Protein AF-A0A971GAP5-F1 (afdb_monomer)

Sequence (127 aa):
MNEYPPLASEAATEIAQAYASFGNLSSLFLGQKSATIHLRLFPLLLEETEALYEANHPGQESEESELIELYRKSDDQRSLFRARCRKIMERDPLWVTMQGKRRTTLPESVSDPGYVAIERAYEALSR

Secondary structure (DSSP, 8-state):
-----HHHHHHHHHHHHHHHT-S-HHHHHTT---HHHHHHHHHHHHHHHHHHHHHHSBTB-----HHHHHHHT-TTHHHHHHHHHHHHHHT-HHHHHHTGGG-SS---STT-HHHHHHHHHHHHHT-

Mean predicted aligned error: 7.15 Å

Nearest PDB structures (foldseek):
  2hz3-assembly1_A  TM=2.559E-01  e=6.571E+00  Synechocystis sp. PCC 6803
  5ab8-assembly1_A-2  TM=2.277E-01  e=8.037E+00  Mycobacterium tuberculosis

Solvent-accessible surface area (backbone atoms only — not comparable to full-atom values): 7089 Å² total; per-residue (Å²): 131,87,79,70,62,67,66,27,54,48,35,14,47,48,31,21,48,35,50,22,36,60,52,42,74,68,35,49,76,66,69,48,59,40,64,69,51,24,68,65,40,28,67,62,34,28,55,52,34,42,25,46,27,49,40,66,50,79,84,66,97,68,79,95,45,72,63,23,53,51,40,58,71,40,96,52,44,68,62,51,52,48,53,51,57,48,51,56,49,70,65,33,66,67,57,45,60,45,40,50,99,75,48,90,67,87,66,92,38,88,88,30,60,39,44,45,31,44,55,52,32,49,63,61,46,68,108

pLDDT: mean 81.29, std 14.89, range [39.12, 96.94]

Radius of gyration: 14.8 Å; Cα contacts (8 Å, |Δi|>4): 143; chains: 1; bounding box: 36×25×44 Å

Structure (mmCIF, N/CA/C/O backbone):
data_AF-A0A971GAP5-F1
#
_entry.id   AF-A0A971GAP5-F1
#
loop_
_atom_site.group_PDB
_atom_site.id
_atom_site.type_symbol
_atom_site.label_atom_id
_atom_site.label_alt_id
_atom_site.label_comp_id
_atom_site.label_asym_id
_atom_site.label_entity_id
_atom_site.label_seq_id
_atom_site.pdbx_PDB_ins_code
_atom_site.Cartn_x
_atom_site.Cartn_y
_atom_site.Cartn_z
_atom_site.occupancy
_atom_site.B_iso_or_equiv
_atom_site.auth_seq_id
_atom_site.auth_comp_id
_atom_site.auth_asym_id
_atom_site.auth_atom_id
_atom_site.pdbx_PDB_model_num
ATOM 1 N N . MET A 1 1 ? 10.565 6.719 21.008 1.00 39.12 1 MET A N 1
ATOM 2 C CA . MET A 1 1 ? 10.694 6.115 19.670 1.00 39.12 1 MET A CA 1
ATOM 3 C C . MET A 1 1 ? 9.508 5.179 19.595 1.00 39.12 1 MET A C 1
ATOM 5 O O . MET A 1 1 ? 9.546 4.168 20.278 1.00 39.12 1 MET A O 1
ATOM 9 N N . ASN A 1 2 ? 8.403 5.617 18.984 1.00 45.56 2 ASN A N 1
ATOM 10 C CA . ASN A 1 2 ? 7.204 4.783 18.892 1.00 45.56 2 ASN A CA 1
ATOM 11 C C . ASN A 1 2 ? 7.561 3.597 18.001 1.00 45.56 2 ASN A C 1
ATOM 13 O O . ASN A 1 2 ? 7.966 3.787 16.856 1.00 45.56 2 ASN A O 1
ATOM 17 N N . GLU A 1 3 ? 7.530 2.396 18.569 1.00 53.16 3 GLU A N 1
ATOM 18 C CA . GLU A 1 3 ? 7.650 1.170 17.795 1.00 53.16 3 GLU A CA 1
ATOM 19 C C . GLU A 1 3 ? 6.375 1.045 16.964 1.00 53.16 3 GLU A C 1
ATOM 21 O O . GLU A 1 3 ? 5.275 0.939 17.503 1.00 53.16 3 GLU A O 1
ATOM 26 N N . TYR A 1 4 ? 6.528 1.140 15.645 1.00 57.88 4 TYR A N 1
ATOM 27 C CA . TYR A 1 4 ? 5.449 0.929 14.689 1.00 57.88 4 TYR A CA 1
ATOM 28 C C . TYR A 1 4 ? 4.824 -0.456 14.902 1.00 57.88 4 TYR A C 1
ATOM 30 O O . TYR A 1 4 ? 5.575 -1.401 15.179 1.00 57.88 4 TYR A O 1
ATOM 38 N N . PRO A 1 5 ? 3.497 -0.631 14.742 1.00 70.50 5 PRO A N 1
ATOM 39 C CA . PRO A 1 5 ? 2.910 -1.962 14.779 1.00 70.50 5 PRO A CA 1
ATOM 40 C C . PRO A 1 5 ? 3.619 -2.827 13.720 1.00 70.50 5 PRO A C 1
ATOM 42 O O . PRO A 1 5 ? 3.610 -2.460 12.539 1.00 70.50 5 PRO A O 1
ATOM 45 N N . PRO A 1 6 ? 4.255 -3.956 14.108 1.00 81.19 6 PRO A N 1
ATOM 46 C CA . PRO A 1 6 ? 5.089 -4.754 13.203 1.00 81.19 6 PRO A CA 1
ATOM 47 C C . PRO A 1 6 ? 4.370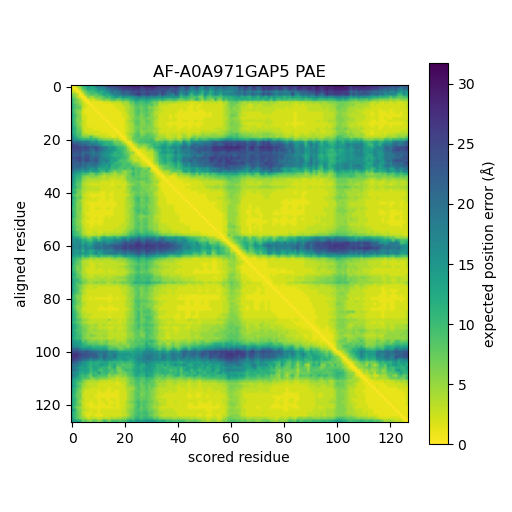 -5.118 11.901 1.00 81.19 6 PRO A C 1
ATOM 49 O O . PRO A 1 6 ? 4.964 -5.083 10.827 1.00 81.19 6 PRO A O 1
ATOM 52 N N . LEU A 1 7 ? 3.059 -5.348 11.996 1.00 89.81 7 LEU A N 1
ATOM 53 C CA . LEU A 1 7 ? 2.192 -5.709 10.884 1.00 89.81 7 LEU A CA 1
ATOM 54 C C . LEU A 1 7 ? 2.056 -4.609 9.815 1.00 89.81 7 LEU A C 1
ATOM 56 O O . LEU A 1 7 ? 2.072 -4.916 8.625 1.00 89.81 7 LEU A O 1
ATOM 60 N N . ALA A 1 8 ? 1.951 -3.333 10.209 1.00 90.62 8 ALA A N 1
ATOM 61 C CA . ALA A 1 8 ? 1.8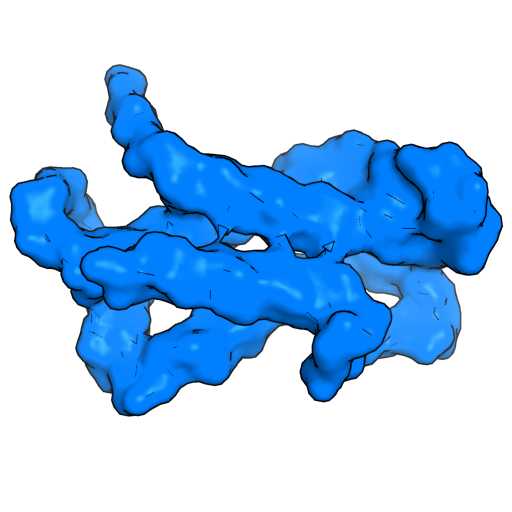53 -2.222 9.256 1.00 90.62 8 ALA A CA 1
ATOM 62 C C . ALA A 1 8 ? 3.175 -2.032 8.501 1.00 90.62 8 ALA A C 1
ATOM 64 O O . ALA A 1 8 ? 3.197 -1.935 7.274 1.00 90.62 8 ALA A O 1
ATOM 65 N N . SER A 1 9 ? 4.296 -2.091 9.223 1.00 91.56 9 SER A N 1
ATOM 66 C CA . SER A 1 9 ? 5.635 -2.007 8.632 1.00 91.56 9 SER A CA 1
ATOM 67 C C . SER A 1 9 ? 5.933 -3.166 7.672 1.00 91.56 9 SER A C 1
ATOM 69 O O . SER A 1 9 ? 6.474 -2.954 6.580 1.00 91.56 9 SER A O 1
ATOM 71 N N . GLU A 1 10 ? 5.531 -4.389 8.025 1.00 93.88 10 GLU A N 1
ATOM 72 C CA . GLU A 1 10 ? 5.620 -5.559 7.144 1.00 93.88 10 GLU A CA 1
ATOM 73 C C . GLU A 1 10 ? 4.782 -5.367 5.873 1.00 93.88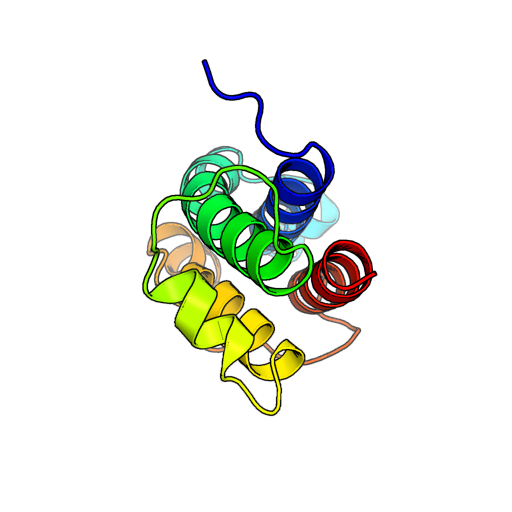 10 GLU A C 1
ATOM 75 O O . GLU A 1 10 ? 5.308 -5.494 4.764 1.00 93.88 10 GLU A O 1
ATOM 80 N N . ALA A 1 11 ? 3.518 -4.960 6.014 1.00 94.88 11 ALA A N 1
ATOM 81 C CA . ALA A 1 11 ? 2.623 -4.703 4.889 1.00 94.88 11 ALA A CA 1
ATOM 82 C C . ALA A 1 11 ? 3.166 -3.615 3.942 1.00 94.88 11 ALA A C 1
ATOM 84 O O . ALA A 1 11 ? 3.210 -3.804 2.721 1.00 94.88 11 ALA A O 1
ATOM 85 N N . ALA A 1 12 ? 3.652 -2.497 4.487 1.00 94.75 12 ALA A N 1
ATOM 86 C CA . ALA A 1 12 ? 4.255 -1.420 3.705 1.00 94.75 12 ALA A CA 1
ATOM 87 C C . ALA A 1 12 ? 5.514 -1.888 2.965 1.00 94.75 12 ALA A C 1
ATOM 89 O O . ALA A 1 12 ? 5.734 -1.535 1.800 1.00 94.75 12 ALA A O 1
ATOM 90 N N . THR A 1 13 ? 6.327 -2.721 3.620 1.00 93.50 13 THR A N 1
ATOM 91 C CA . THR A 1 13 ? 7.522 -3.326 3.026 1.00 93.50 13 THR A CA 1
ATOM 92 C C . THR A 1 13 ? 7.158 -4.229 1.852 1.00 93.50 13 THR A C 1
ATOM 94 O O . THR A 1 13 ? 7.751 -4.096 0.779 1.00 93.50 13 THR A O 1
ATOM 97 N N . GLU A 1 14 ? 6.176 -5.116 2.010 1.00 92.00 14 GLU A N 1
ATOM 98 C CA . GLU A 1 14 ? 5.739 -6.024 0.947 1.00 92.00 14 GLU A CA 1
ATOM 99 C C . GLU A 1 14 ? 5.227 -5.268 -0.282 1.00 92.00 14 GLU A C 1
ATOM 101 O O . GLU A 1 14 ? 5.659 -5.550 -1.407 1.00 92.00 14 GLU A O 1
ATOM 106 N N . ILE A 1 15 ? 4.374 -4.258 -0.077 1.00 92.88 15 ILE A N 1
ATOM 107 C CA . ILE A 1 15 ? 3.851 -3.430 -1.170 1.00 92.88 15 ILE A CA 1
ATOM 108 C C . ILE A 1 15 ? 5.001 -2.694 -1.873 1.00 92.88 15 ILE A C 1
ATOM 110 O O . ILE A 1 15 ? 5.122 -2.750 -3.102 1.00 92.88 15 ILE A O 1
ATOM 114 N N . ALA A 1 16 ? 5.887 -2.040 -1.117 1.00 90.94 16 ALA A N 1
ATOM 115 C CA . ALA A 1 16 ? 7.004 -1.287 -1.683 1.00 90.94 16 ALA A CA 1
ATOM 116 C C . ALA A 1 16 ? 7.955 -2.190 -2.485 1.00 90.94 16 ALA A C 1
ATOM 118 O O . ALA A 1 16 ? 8.413 -1.813 -3.566 1.00 90.94 16 ALA A O 1
ATOM 119 N N . GLN A 1 17 ? 8.231 -3.400 -1.992 1.00 88.12 17 GLN A N 1
ATOM 120 C CA . GLN A 1 17 ? 9.067 -4.372 -2.690 1.00 88.12 17 GLN A CA 1
ATOM 121 C C . GLN A 1 17 ? 8.422 -4.890 -3.975 1.00 88.12 17 GLN A C 1
ATOM 123 O O . GLN A 1 17 ? 9.128 -5.062 -4.977 1.00 88.12 17 GLN A O 1
ATOM 128 N N . ALA A 1 18 ? 7.110 -5.130 -3.971 1.00 86.88 18 ALA A N 1
ATOM 129 C CA . ALA A 1 18 ? 6.387 -5.574 -5.156 1.00 86.88 18 ALA A CA 1
ATOM 130 C C . ALA A 1 18 ? 6.504 -4.544 -6.291 1.00 86.88 18 ALA A C 1
ATOM 132 O O . ALA A 1 18 ? 6.850 -4.903 -7.420 1.00 86.88 18 ALA A O 1
ATOM 133 N N . TYR A 1 19 ? 6.349 -3.254 -5.979 1.00 81.25 19 TYR A N 1
ATOM 134 C CA . TYR A 1 19 ? 6.513 -2.177 -6.960 1.00 81.25 19 TYR A CA 1
ATOM 135 C C . TYR A 1 19 ? 7.973 -1.892 -7.330 1.00 81.25 19 TYR A C 1
ATOM 137 O O . TYR A 1 19 ? 8.259 -1.598 -8.492 1.00 81.25 19 TYR A O 1
ATOM 145 N N . ALA A 1 20 ? 8.917 -2.050 -6.398 1.00 78.38 20 ALA A N 1
ATOM 146 C CA . ALA A 1 20 ? 10.353 -1.917 -6.667 1.00 78.38 20 ALA A CA 1
ATOM 147 C C . ALA A 1 20 ? 10.920 -3.030 -7.568 1.00 78.38 20 ALA A C 1
ATOM 149 O O . ALA A 1 20 ? 12.017 -2.877 -8.111 1.00 78.38 20 ALA A O 1
ATOM 150 N N . SER A 1 21 ? 10.187 -4.136 -7.721 1.00 71.56 21 SER A N 1
ATOM 151 C CA . SER A 1 21 ? 10.534 -5.264 -8.597 1.00 71.56 21 SER A CA 1
ATOM 152 C C . SER A 1 21 ? 9.965 -5.111 -10.019 1.00 71.56 21 SER A C 1
ATOM 154 O O . SER A 1 21 ? 10.235 -5.942 -10.887 1.00 71.56 21 SER A O 1
ATOM 156 N N . PHE A 1 22 ? 9.176 -4.060 -10.282 1.00 63.34 22 PHE A N 1
ATOM 157 C CA . PHE A 1 22 ? 8.418 -3.892 -11.522 1.00 63.34 22 PHE A CA 1
ATOM 158 C C . PHE A 1 22 ? 9.008 -2.767 -12.386 1.00 63.34 22 PHE A C 1
ATOM 160 O O . PHE A 1 22 ? 8.909 -1.596 -12.033 1.00 63.34 22 PHE A O 1
ATOM 167 N N . GLY A 1 23 ? 9.614 -3.082 -13.540 1.00 54.28 23 GLY A N 1
ATOM 168 C CA . GLY A 1 23 ? 10.167 -2.024 -14.410 1.00 54.28 23 GLY A CA 1
ATOM 169 C C . GLY A 1 23 ? 10.849 -2.430 -15.719 1.00 54.28 23 GLY A C 1
ATOM 170 O O . GLY A 1 23 ? 10.975 -1.614 -16.618 1.00 54.28 23 GLY A O 1
ATOM 171 N N . ASN A 1 24 ? 11.246 -3.683 -15.912 1.00 53.16 24 ASN A N 1
ATOM 172 C CA . ASN A 1 24 ? 11.626 -4.213 -17.226 1.00 53.16 24 ASN A CA 1
ATOM 173 C C . ASN A 1 24 ? 11.525 -5.735 -17.127 1.00 53.16 24 ASN A C 1
ATOM 175 O O . ASN A 1 24 ? 11.904 -6.284 -16.092 1.00 53.16 24 ASN A O 1
ATOM 179 N N . LEU A 1 25 ? 11.050 -6.419 -18.175 1.00 51.12 25 LEU A N 1
ATOM 180 C CA . LEU A 1 25 ? 11.088 -7.885 -18.253 1.00 51.12 25 LEU A CA 1
ATOM 181 C C . LEU A 1 25 ? 12.476 -8.393 -17.822 1.00 51.12 25 LEU A C 1
ATOM 183 O O . LEU A 1 25 ? 12.573 -9.306 -17.015 1.00 51.12 25 LEU A O 1
ATOM 187 N N . SER A 1 26 ? 13.544 -7.725 -18.268 1.00 51.28 26 SER A N 1
ATOM 188 C CA . SER A 1 26 ? 14.927 -8.038 -17.895 1.00 51.28 26 SER A CA 1
ATOM 189 C C . SER A 1 26 ? 15.210 -7.916 -16.392 1.00 51.28 26 SER A C 1
ATOM 191 O O . SER A 1 26 ? 15.878 -8.779 -15.839 1.00 51.28 26 SER A O 1
ATOM 193 N N . SER A 1 27 ? 14.702 -6.884 -15.711 1.00 54.44 27 SER A N 1
ATOM 194 C CA . SER A 1 27 ? 14.901 -6.694 -14.262 1.00 54.44 27 SER A CA 1
ATOM 195 C C . SER A 1 27 ? 14.091 -7.692 -13.438 1.00 54.44 27 SER A C 1
ATOM 197 O O . SER A 1 27 ? 14.593 -8.190 -12.434 1.00 54.44 27 SER A O 1
ATOM 199 N N . LEU A 1 28 ? 12.888 -8.046 -13.909 1.00 52.88 28 LEU A N 1
ATOM 200 C CA . LEU A 1 28 ? 12.073 -9.121 -13.343 1.00 52.88 28 LEU A CA 1
ATOM 201 C C . LEU A 1 28 ? 12.790 -10.477 -13.478 1.00 52.88 28 LEU A C 1
ATOM 203 O O . LEU A 1 28 ? 12.897 -11.215 -12.504 1.00 52.88 28 LEU A O 1
ATOM 207 N N . PHE A 1 29 ? 13.345 -10.775 -14.659 1.00 54.31 29 PHE A N 1
ATOM 208 C CA . PHE A 1 29 ? 14.112 -12.002 -14.919 1.00 54.31 29 PHE A CA 1
ATOM 209 C C . PHE A 1 29 ? 15.449 -12.062 -14.158 1.00 54.31 29 PHE A C 1
ATOM 211 O O . PHE A 1 29 ? 15.920 -13.154 -13.858 1.00 54.31 29 PHE A O 1
ATOM 218 N N . LEU A 1 30 ? 16.052 -10.915 -13.827 1.00 59.81 30 LEU A N 1
ATOM 219 C CA . LEU A 1 30 ? 17.308 -10.819 -13.068 1.00 59.81 30 LEU A CA 1
ATOM 220 C C . LEU A 1 30 ? 17.105 -10.641 -11.552 1.00 59.81 30 LEU A C 1
ATOM 222 O O . LEU A 1 30 ? 18.089 -10.514 -10.825 1.00 59.81 30 LEU A O 1
ATOM 226 N N . GLY A 1 31 ? 15.859 -10.590 -11.064 1.00 57.56 31 GLY A N 1
ATOM 227 C CA . GLY A 1 31 ? 15.555 -10.373 -9.645 1.00 57.56 31 GLY A CA 1
ATOM 228 C C . GLY A 1 31 ? 16.039 -9.023 -9.094 1.00 57.56 31 GLY A C 1
ATOM 229 O O . GLY A 1 31 ? 16.251 -8.888 -7.889 1.00 57.56 31 GLY A O 1
ATOM 230 N N . GLN A 1 32 ? 16.250 -8.024 -9.955 1.00 61.94 32 GLN A N 1
ATOM 231 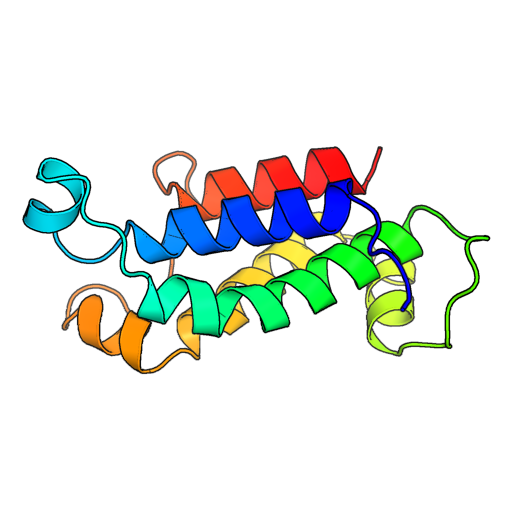C CA . GLN A 1 32 ? 16.778 -6.725 -9.541 1.00 61.94 32 GLN A CA 1
ATOM 232 C C . GLN A 1 32 ? 15.672 -5.865 -8.927 1.00 61.94 32 GLN A C 1
ATOM 234 O O . GLN A 1 32 ? 14.747 -5.441 -9.617 1.00 61.94 32 GLN A O 1
ATOM 239 N N . LYS A 1 33 ? 15.800 -5.579 -7.627 1.00 67.50 33 LYS A N 1
ATOM 240 C CA . LYS A 1 33 ? 14.934 -4.650 -6.892 1.00 67.50 33 LYS A CA 1
ATOM 241 C C . LYS A 1 33 ? 15.571 -3.264 -6.857 1.00 67.50 33 LYS A C 1
ATOM 243 O O . LYS A 1 33 ? 16.733 -3.124 -6.472 1.00 67.50 33 LYS A O 1
ATOM 248 N N . SER A 1 34 ? 14.812 -2.227 -7.204 1.00 73.56 34 SER A N 1
ATOM 249 C CA . SER A 1 34 ? 15.271 -0.848 -7.025 1.00 73.56 34 SER A CA 1
ATOM 250 C C . SER A 1 34 ? 15.156 -0.445 -5.554 1.00 73.56 34 SER A C 1
ATOM 252 O O . SER A 1 34 ? 14.085 -0.062 -5.082 1.00 73.56 34 SER A O 1
ATOM 254 N N . ALA A 1 35 ? 16.272 -0.515 -4.822 1.00 79.31 35 ALA A N 1
ATOM 255 C CA . ALA A 1 35 ? 16.344 -0.042 -3.438 1.00 79.31 35 ALA A CA 1
ATOM 256 C C . ALA A 1 35 ? 15.925 1.435 -3.321 1.00 79.31 35 ALA A C 1
ATOM 258 O O . ALA A 1 35 ? 15.260 1.821 -2.366 1.00 79.31 35 ALA A O 1
ATOM 259 N N . THR A 1 36 ? 16.236 2.252 -4.333 1.00 83.88 36 THR A N 1
ATOM 260 C CA . THR A 1 36 ? 15.819 3.657 -4.393 1.00 83.88 36 THR A CA 1
ATOM 261 C C . THR A 1 36 ? 14.304 3.806 -4.483 1.00 83.88 36 THR A C 1
ATOM 263 O O . THR A 1 36 ? 13.748 4.629 -3.765 1.00 83.88 36 THR A O 1
ATOM 266 N N . ILE A 1 37 ? 13.621 3.018 -5.321 1.00 84.75 37 ILE A N 1
ATOM 267 C CA . ILE A 1 37 ? 12.150 3.036 -5.374 1.00 84.75 37 ILE A CA 1
ATOM 268 C C . ILE A 1 37 ? 11.585 2.585 -4.027 1.00 84.75 37 ILE A C 1
ATOM 270 O O . ILE A 1 37 ? 10.752 3.281 -3.461 1.00 84.75 37 ILE A O 1
ATOM 274 N N . HIS A 1 38 ? 12.088 1.486 -3.462 1.00 86.12 38 HIS A N 1
ATOM 275 C CA . HIS A 1 38 ? 11.608 1.002 -2.168 1.00 86.12 38 HIS A CA 1
ATOM 276 C C . HIS A 1 38 ? 11.696 2.078 -1.075 1.00 86.12 38 HIS A C 1
ATOM 278 O O . HIS A 1 38 ? 10.700 2.326 -0.397 1.00 86.12 38 HIS A O 1
ATOM 284 N N . LEU A 1 39 ? 12.843 2.748 -0.938 1.00 87.88 39 LEU A N 1
ATOM 285 C CA . LEU A 1 39 ? 13.055 3.790 0.074 1.00 87.88 39 LEU A CA 1
ATOM 286 C C . LEU A 1 39 ? 12.162 5.021 -0.124 1.00 87.88 39 LEU A C 1
ATOM 288 O O . LEU A 1 39 ? 11.858 5.714 0.840 1.00 87.88 39 LEU A O 1
ATOM 292 N N . ARG A 1 40 ? 11.742 5.303 -1.360 1.00 89.12 40 ARG A N 1
ATOM 293 C CA . ARG A 1 40 ? 10.837 6.419 -1.673 1.00 89.12 40 ARG A CA 1
ATOM 294 C C . ARG A 1 40 ? 9.380 6.084 -1.381 1.00 89.12 40 ARG A C 1
ATOM 296 O O . ARG A 1 40 ? 8.635 6.949 -0.937 1.00 89.12 40 ARG A O 1
ATOM 303 N N . LEU A 1 41 ? 8.983 4.843 -1.649 1.00 91.06 41 LEU A N 1
ATOM 304 C CA . LEU A 1 41 ? 7.605 4.389 -1.495 1.00 91.06 41 LEU A CA 1
ATOM 305 C C . LEU A 1 41 ? 7.272 3.994 -0.058 1.00 91.06 41 LEU A C 1
ATOM 307 O O . LEU A 1 41 ? 6.160 4.244 0.390 1.00 91.06 41 LEU A O 1
ATOM 311 N N . PHE A 1 42 ? 8.221 3.376 0.650 1.00 93.19 42 PHE A N 1
ATOM 312 C CA . PHE A 1 42 ? 7.983 2.794 1.969 1.00 93.19 42 PHE A CA 1
ATOM 313 C C . PHE A 1 42 ? 7.392 3.785 2.981 1.00 93.19 42 PHE A C 1
ATOM 315 O O . PHE A 1 42 ? 6.366 3.441 3.550 1.00 93.19 42 PHE A O 1
ATOM 322 N N . PRO A 1 43 ? 7.926 5.009 3.174 1.00 94.00 43 PRO A N 1
ATOM 323 C CA . PRO A 1 43 ? 7.370 5.930 4.169 1.00 94.00 43 PRO A CA 1
ATOM 324 C C . PRO A 1 43 ? 5.915 6.316 3.878 1.00 94.00 43 PRO A C 1
ATOM 326 O O . PRO A 1 43 ? 5.110 6.430 4.791 1.00 94.00 43 PRO A O 1
ATOM 329 N N . LEU A 1 44 ? 5.574 6.475 2.596 1.00 94.81 44 LEU A N 1
ATOM 330 C CA . LEU A 1 44 ? 4.224 6.838 2.158 1.00 94.81 44 LEU A CA 1
ATOM 331 C C . LEU A 1 44 ? 3.255 5.659 2.295 1.00 94.81 44 LEU A C 1
ATOM 333 O O . LEU A 1 44 ? 2.092 5.835 2.627 1.00 94.81 44 LEU A O 1
ATOM 337 N N . LEU A 1 45 ? 3.731 4.444 2.017 1.00 95.75 45 LEU A N 1
ATOM 338 C CA . LEU A 1 45 ? 2.951 3.225 2.208 1.00 95.75 45 LEU A CA 1
ATOM 339 C C . LEU A 1 45 ? 2.760 2.897 3.688 1.00 95.75 45 LEU A C 1
ATOM 341 O O . LEU A 1 45 ? 1.696 2.407 4.043 1.00 95.75 45 LEU A O 1
ATOM 345 N N . LEU A 1 46 ? 3.757 3.190 4.526 1.00 94.81 46 LEU A N 1
ATOM 346 C CA . LEU A 1 46 ? 3.687 3.005 5.970 1.00 94.81 46 LEU A CA 1
ATOM 347 C C . LEU A 1 46 ? 2.536 3.825 6.556 1.00 94.81 46 LEU A C 1
ATOM 349 O O . LEU A 1 46 ? 1.664 3.246 7.196 1.00 94.81 46 LEU A O 1
ATOM 353 N N . GLU A 1 47 ? 2.460 5.113 6.210 1.00 93.56 47 GLU A N 1
ATOM 354 C CA . GLU A 1 47 ? 1.371 6.010 6.623 1.00 93.56 47 GLU A CA 1
ATOM 355 C C . GLU A 1 47 ? -0.019 5.452 6.253 1.00 93.56 47 GLU A C 1
ATOM 357 O O . GLU A 1 47 ? -0.940 5.453 7.068 1.00 93.56 47 GLU A O 1
ATOM 362 N N . GLU A 1 48 ? -0.179 4.906 5.040 1.00 95.38 48 GLU A N 1
ATOM 363 C CA . GLU A 1 48 ? -1.442 4.282 4.619 1.00 95.38 48 GLU A CA 1
ATOM 364 C C . GLU A 1 48 ? -1.760 2.997 5.393 1.00 95.38 48 GLU A C 1
ATOM 366 O O . GLU A 1 48 ? -2.913 2.764 5.760 1.00 95.38 48 GLU A O 1
ATOM 371 N N . THR A 1 49 ? -0.759 2.142 5.621 1.00 95.12 49 THR A N 1
ATOM 372 C CA . THR A 1 49 ? -0.947 0.865 6.326 1.00 95.12 49 THR A CA 1
ATOM 373 C C . THR A 1 49 ? -1.239 1.056 7.809 1.00 95.12 49 THR A C 1
ATOM 375 O O . THR A 1 49 ? -2.071 0.336 8.354 1.00 95.12 49 THR A O 1
ATOM 378 N N . GLU A 1 50 ? -0.609 2.043 8.447 1.00 91.94 50 GLU A N 1
ATOM 379 C CA . GLU A 1 50 ? -0.866 2.422 9.837 1.00 91.94 50 GLU A CA 1
ATOM 380 C C . GLU A 1 50 ? -2.273 2.972 9.982 1.00 91.94 50 GLU A C 1
ATOM 382 O O . GLU A 1 50 ? -3.045 2.482 10.803 1.00 91.94 50 GLU A O 1
ATOM 387 N N . ALA A 1 51 ? -2.655 3.913 9.118 1.00 92.38 51 ALA A N 1
ATOM 388 C CA . ALA A 1 51 ? -3.979 4.500 9.198 1.00 92.38 51 ALA A CA 1
ATOM 389 C C . ALA A 1 51 ? -5.095 3.470 8.965 1.00 92.38 51 ALA A C 1
ATOM 391 O O . ALA A 1 51 ? -6.125 3.524 9.638 1.00 92.38 51 ALA A O 1
ATOM 392 N N . LEU A 1 52 ? -4.899 2.510 8.051 1.00 93.94 52 LEU A N 1
ATOM 393 C CA . LEU A 1 52 ? -5.838 1.401 7.865 1.00 93.94 52 LEU A CA 1
ATOM 394 C C . LEU A 1 52 ? -5.881 0.479 9.094 1.00 93.94 52 LEU A C 1
ATOM 396 O O . LEU A 1 52 ? -6.963 0.059 9.507 1.00 93.94 52 LEU A O 1
ATOM 400 N N . TYR A 1 53 ? -4.722 0.151 9.666 1.00 92.12 53 TYR A N 1
ATOM 401 C CA . TYR A 1 53 ? -4.634 -0.696 10.852 1.00 92.12 53 TYR A CA 1
ATOM 402 C C . TYR A 1 53 ? -5.347 -0.048 12.045 1.00 92.12 53 TYR A C 1
ATOM 404 O O . TYR A 1 53 ? -6.226 -0.663 12.643 1.00 92.12 53 TYR A O 1
ATOM 412 N N . GLU A 1 54 ? -5.060 1.220 12.331 1.00 90.25 54 GLU A N 1
ATOM 413 C CA . GLU A 1 54 ? -5.662 1.990 13.426 1.00 90.25 54 GLU A CA 1
ATOM 414 C C . GLU A 1 54 ? -7.153 2.289 13.212 1.00 90.25 54 GLU A C 1
ATOM 416 O O . GLU A 1 54 ? -7.924 2.415 14.173 1.00 90.25 54 GLU A O 1
ATOM 421 N N . ALA A 1 55 ? -7.599 2.378 11.956 1.00 90.94 55 ALA A N 1
ATOM 422 C CA . ALA A 1 55 ? -9.019 2.465 11.637 1.00 90.94 55 ALA A CA 1
ATOM 423 C C . ALA A 1 55 ? -9.777 1.191 12.043 1.00 90.94 55 ALA A C 1
ATOM 425 O O . ALA A 1 55 ? -10.926 1.293 12.473 1.00 90.94 55 ALA A O 1
ATOM 426 N N . ASN A 1 56 ? -9.128 0.026 11.953 1.00 90.50 56 ASN A N 1
ATOM 427 C CA . ASN A 1 56 ? -9.704 -1.280 12.288 1.00 90.50 56 ASN A CA 1
ATOM 428 C C . ASN A 1 56 ? -9.414 -1.735 13.733 1.00 90.50 56 ASN A C 1
ATOM 430 O O . ASN A 1 56 ? -10.127 -2.589 14.254 1.00 90.50 56 ASN A O 1
ATOM 434 N N . HIS A 1 57 ? -8.438 -1.116 14.409 1.00 87.06 57 HIS A N 1
ATOM 435 C CA . HIS A 1 57 ? -7.994 -1.454 15.768 1.00 87.06 57 HIS A CA 1
ATOM 436 C C . HIS A 1 57 ? -8.050 -0.245 16.727 1.00 87.06 57 HIS A C 1
ATOM 438 O O . HIS A 1 57 ? -7.015 0.220 17.214 1.00 87.06 57 HIS A O 1
ATOM 444 N N . PRO A 1 58 ? -9.246 0.303 17.025 1.00 73.31 58 PRO A N 1
ATOM 445 C CA . PRO A 1 58 ? -9.376 1.479 17.881 1.00 73.31 58 PRO A CA 1
ATOM 446 C C . PRO A 1 58 ? -8.969 1.171 19.334 1.00 73.31 58 PRO A C 1
ATOM 448 O O . PRO A 1 58 ? -9.487 0.238 19.944 1.00 73.31 58 PRO A O 1
ATOM 451 N N . GLY A 1 59 ? -8.077 1.985 19.911 1.00 68.62 59 GLY A N 1
ATOM 452 C CA . GLY A 1 59 ? -7.685 1.899 21.329 1.00 68.62 59 GLY A CA 1
ATOM 453 C C . GLY A 1 59 ? -6.178 1.848 21.597 1.00 68.62 59 GLY A C 1
ATOM 454 O O . GLY A 1 59 ? -5.774 1.940 22.754 1.00 68.62 59 GLY A O 1
ATOM 455 N N . GLN A 1 60 ? -5.347 1.736 20.558 1.00 62.09 60 GLN A N 1
ATOM 456 C CA . GLN A 1 60 ? -3.917 2.041 20.654 1.00 62.09 60 GLN A CA 1
ATOM 457 C C . GLN A 1 60 ? -3.753 3.558 20.475 1.00 62.09 60 GLN A C 1
ATOM 459 O O . GLN A 1 60 ? -4.362 4.120 19.569 1.00 62.09 60 GLN A O 1
ATOM 464 N N . GLU A 1 61 ? -3.056 4.223 21.403 1.00 56.44 61 GLU A N 1
ATOM 465 C CA . GLU A 1 61 ? -2.882 5.685 21.461 1.00 56.44 61 GLU A CA 1
ATOM 466 C C . GLU A 1 61 ? -2.597 6.274 20.074 1.00 56.44 61 GLU A C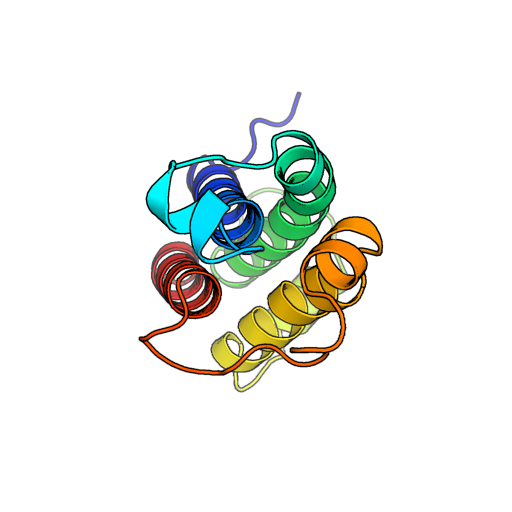 1
ATOM 468 O O . GLU A 1 61 ? -1.521 6.069 19.519 1.00 56.44 61 GLU A O 1
ATOM 473 N N . SER A 1 62 ? -3.569 6.991 19.518 1.00 58.44 62 SER A N 1
ATOM 474 C CA . SER A 1 62 ? -3.486 7.531 18.166 1.00 58.44 62 SER A CA 1
ATOM 475 C C . SER A 1 62 ? -3.859 9.006 18.191 1.00 58.44 62 SER A C 1
ATOM 477 O O . SER A 1 62 ? -4.860 9.398 18.801 1.00 58.44 62 SER A O 1
ATOM 479 N N . GLU A 1 63 ? -3.019 9.828 17.565 1.00 63.09 63 GLU A N 1
ATOM 480 C CA . GLU A 1 63 ? -3.378 11.198 17.215 1.00 63.09 63 GLU A CA 1
ATOM 481 C C . GLU A 1 63 ? -4.529 11.159 16.202 1.00 63.09 63 GLU A C 1
ATOM 483 O O . GLU A 1 63 ? -4.546 10.334 15.291 1.00 63.09 63 GLU A O 1
ATOM 488 N N . GLU A 1 64 ? -5.506 12.058 16.342 1.00 67.00 64 GLU A N 1
ATOM 489 C CA . GLU A 1 64 ? -6.604 12.179 15.380 1.00 67.00 64 GLU A CA 1
ATOM 490 C C . GLU A 1 64 ? -6.056 12.525 13.983 1.00 67.00 64 GLU A C 1
ATOM 492 O O . GLU A 1 64 ? -5.812 13.685 13.655 1.00 67.00 64 GLU A O 1
ATOM 497 N N . SER A 1 65 ? -5.858 11.504 13.147 1.00 82.88 65 SER A N 1
ATOM 498 C CA . SER A 1 65 ? -5.469 11.657 11.748 1.00 82.88 65 SER A CA 1
ATOM 499 C C . SER A 1 65 ? -6.702 11.641 10.850 1.00 82.88 65 SER A C 1
ATOM 501 O O . SER A 1 65 ? -7.526 10.722 10.893 1.00 82.88 65 SER A O 1
ATOM 503 N N . GLU A 1 66 ? -6.799 12.633 9.961 1.00 89.88 66 GLU A N 1
ATOM 504 C CA . GLU A 1 66 ? -7.833 12.689 8.920 1.00 89.88 66 GLU A CA 1
ATOM 505 C C . GLU A 1 66 ? -7.847 11.419 8.054 1.00 89.88 66 GLU A C 1
ATOM 507 O O . GLU A 1 66 ? -8.901 11.020 7.556 1.00 89.88 66 GLU A O 1
ATOM 512 N N . LEU A 1 67 ? -6.695 10.757 7.891 1.00 91.25 67 LEU A N 1
ATOM 513 C CA . LEU A 1 67 ? -6.574 9.527 7.113 1.00 91.25 67 LEU A CA 1
ATOM 514 C C . LEU A 1 67 ? -7.220 8.326 7.818 1.00 91.25 67 LEU A C 1
ATOM 516 O O . LEU A 1 67 ? -7.894 7.527 7.169 1.00 91.25 67 LEU A O 1
ATOM 520 N N . ILE A 1 68 ? -7.073 8.228 9.140 1.00 91.69 68 ILE A N 1
ATOM 521 C CA . ILE A 1 68 ? -7.727 7.187 9.945 1.00 91.69 68 ILE A CA 1
ATOM 522 C C . ILE A 1 68 ? -9.243 7.361 9.867 1.00 91.69 68 ILE A C 1
ATOM 524 O O . ILE A 1 68 ? -9.975 6.408 9.602 1.00 91.69 68 ILE A O 1
ATOM 528 N N . GLU A 1 69 ? -9.724 8.594 10.039 1.00 91.69 69 GLU A N 1
ATOM 529 C CA . GLU A 1 69 ? -11.150 8.911 9.937 1.00 91.69 69 GLU A CA 1
ATOM 530 C C . GLU A 1 69 ? -11.707 8.651 8.535 1.00 91.69 69 GLU A C 1
ATOM 532 O O . GLU A 1 69 ? -12.838 8.176 8.395 1.00 91.69 69 GLU A O 1
ATOM 537 N N . LEU A 1 70 ? -10.912 8.912 7.493 1.00 94.56 70 LEU A N 1
ATOM 538 C CA . LEU A 1 70 ? -11.262 8.576 6.117 1.00 94.56 70 LEU A CA 1
ATOM 539 C C . LEU A 1 70 ? -11.470 7.064 5.950 1.00 94.56 70 LEU A C 1
ATOM 541 O O . LEU A 1 70 ? -12.454 6.661 5.330 1.00 94.56 70 LEU A O 1
ATOM 545 N N . TYR A 1 71 ? -10.587 6.234 6.512 1.00 94.62 71 TYR A N 1
ATOM 546 C CA . TYR A 1 71 ? -10.756 4.781 6.486 1.00 94.62 71 TYR A CA 1
ATOM 547 C C . TYR A 1 71 ? -11.952 4.326 7.328 1.00 94.62 71 TYR A C 1
ATOM 549 O O . TYR A 1 71 ? -12.769 3.548 6.838 1.00 94.62 71 TYR A O 1
ATOM 557 N N . ARG A 1 72 ? -12.136 4.837 8.550 1.00 91.81 72 ARG A N 1
ATOM 558 C CA . ARG A 1 72 ? -13.275 4.468 9.419 1.00 91.81 72 ARG A CA 1
ATOM 559 C C . ARG A 1 72 ? -14.637 4.757 8.792 1.00 91.81 72 ARG A C 1
ATOM 561 O O . ARG A 1 72 ? -15.569 3.985 8.981 1.00 91.81 72 ARG A O 1
ATOM 568 N N . LYS A 1 73 ? -14.756 5.867 8.060 1.00 93.56 73 LYS A N 1
ATOM 569 C CA . LYS A 1 73 ? -16.011 6.300 7.419 1.00 93.56 73 LYS A CA 1
ATOM 570 C C . LYS A 1 73 ? -16.227 5.702 6.030 1.00 93.56 73 LYS A C 1
ATOM 572 O O 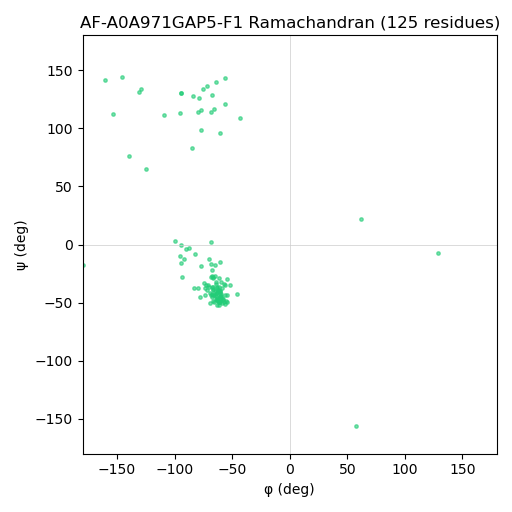. LYS A 1 73 ? -17.236 6.000 5.400 1.00 93.56 73 LYS A O 1
ATOM 577 N N . SER A 1 74 ? -15.277 4.924 5.520 1.00 95.25 74 SER A N 1
ATOM 578 C CA . SER A 1 74 ? -15.378 4.349 4.184 1.00 95.25 74 SER A CA 1
ATOM 579 C C . SER A 1 74 ? -16.294 3.126 4.176 1.00 95.25 74 SER A C 1
ATOM 581 O O . SER A 1 74 ? -16.045 2.164 4.896 1.00 95.25 74 SER A O 1
ATOM 583 N N . ASP A 1 75 ? -17.296 3.129 3.293 1.00 93.56 75 ASP A N 1
ATOM 584 C CA . ASP A 1 75 ? -18.152 1.959 3.038 1.00 93.56 75 ASP A CA 1
ATOM 585 C C . ASP A 1 75 ? -17.390 0.804 2.353 1.00 93.56 75 ASP A C 1
ATOM 587 O O . ASP A 1 75 ? -17.805 -0.351 2.422 1.00 93.56 75 ASP A O 1
ATOM 591 N N . ASP A 1 76 ? -16.270 1.108 1.684 1.00 96.00 76 ASP A N 1
ATOM 592 C CA . ASP A 1 76 ? -15.398 0.143 1.005 1.00 96.00 76 ASP A CA 1
ATOM 593 C C . ASP A 1 76 ? -13.923 0.506 1.235 1.00 96.00 76 ASP A C 1
ATOM 595 O O . ASP A 1 76 ? -13.219 1.041 0.367 1.00 96.00 76 ASP A O 1
ATOM 599 N N . GLN A 1 77 ? -13.449 0.198 2.444 1.00 95.56 77 GLN A N 1
ATOM 600 C CA . GLN A 1 77 ? -12.056 0.409 2.841 1.00 95.56 77 GLN A CA 1
ATOM 601 C C . GLN A 1 77 ? -11.063 -0.307 1.922 1.00 95.56 77 GLN A C 1
ATOM 603 O O . GLN A 1 77 ? -9.975 0.213 1.684 1.00 95.56 77 GLN A O 1
ATOM 608 N N . ARG A 1 78 ? -11.430 -1.479 1.390 1.00 96.06 78 ARG A N 1
ATOM 609 C CA . ARG A 1 78 ? -10.569 -2.286 0.520 1.00 96.06 78 ARG A CA 1
ATOM 610 C C . ARG A 1 78 ? -10.253 -1.541 -0.768 1.00 96.06 78 ARG A C 1
ATOM 612 O O . ARG A 1 78 ? -9.084 -1.368 -1.120 1.00 96.06 78 ARG A O 1
ATOM 619 N N . SER A 1 79 ? -11.287 -1.059 -1.456 1.00 95.38 79 SER A N 1
ATOM 620 C CA . SER A 1 79 ? -11.105 -0.280 -2.683 1.00 95.38 79 SER A CA 1
ATOM 621 C C . SER A 1 79 ? -10.431 1.064 -2.410 1.00 95.38 79 SER A C 1
ATOM 623 O O . SER A 1 79 ? -9.592 1.488 -3.210 1.00 95.38 79 SER A O 1
ATOM 625 N N . LEU A 1 80 ? -10.739 1.717 -1.283 1.00 96.75 80 LEU A N 1
ATOM 626 C CA . LEU A 1 80 ? -10.082 2.960 -0.880 1.00 96.75 80 LEU A CA 1
ATOM 627 C C . LEU A 1 80 ? -8.575 2.756 -0.666 1.00 96.75 80 LEU A C 1
ATOM 629 O O . LEU A 1 80 ? -7.775 3.468 -1.277 1.00 96.75 80 LEU A O 1
ATOM 633 N N . PHE A 1 81 ? -8.190 1.768 0.144 1.00 96.94 81 PHE A N 1
ATOM 634 C CA . PHE A 1 81 ? -6.793 1.439 0.435 1.00 96.94 81 PHE A CA 1
ATOM 635 C C . PHE A 1 81 ? -6.031 1.123 -0.851 1.00 96.94 81 PHE A C 1
ATOM 637 O O . PHE A 1 81 ? -4.996 1.730 -1.140 1.00 96.94 81 PHE A O 1
ATOM 644 N N . ARG A 1 82 ? -6.609 0.271 -1.709 1.00 95.50 82 ARG A N 1
ATOM 645 C CA . ARG A 1 82 ? -6.026 -0.041 -3.016 1.00 95.50 82 ARG A CA 1
ATOM 646 C C . ARG A 1 82 ? -5.792 1.206 -3.859 1.00 95.50 82 ARG A C 1
ATOM 648 O O . ARG A 1 82 ? -4.693 1.390 -4.387 1.00 95.50 82 ARG A O 1
ATOM 655 N N . ALA A 1 83 ? -6.806 2.054 -4.008 1.00 93.81 83 ALA A N 1
ATOM 656 C CA . ALA A 1 83 ? -6.704 3.261 -4.819 1.00 93.81 83 ALA A CA 1
ATOM 657 C C . ALA A 1 83 ? -5.616 4.207 -4.293 1.00 93.81 83 ALA A C 1
ATOM 659 O O . ALA A 1 83 ? -4.863 4.785 -5.082 1.00 93.81 83 ALA A O 1
ATOM 660 N N . ARG A 1 84 ? -5.496 4.341 -2.969 1.00 95.94 84 ARG A N 1
ATOM 661 C CA . ARG A 1 84 ? -4.496 5.203 -2.332 1.00 95.94 84 ARG A CA 1
ATOM 662 C C . ARG A 1 84 ? -3.077 4.669 -2.499 1.00 95.94 84 ARG A C 1
ATOM 664 O O . ARG A 1 84 ? -2.238 5.401 -3.026 1.00 95.94 84 ARG A O 1
ATOM 671 N N . CYS A 1 85 ? -2.826 3.394 -2.197 1.00 94.56 85 CYS A N 1
ATOM 672 C CA . CYS A 1 85 ? -1.516 2.772 -2.414 1.00 94.56 85 CYS A CA 1
ATOM 673 C C . CYS A 1 85 ? -1.067 2.886 -3.876 1.00 94.56 85 CYS A C 1
ATOM 675 O O . CYS A 1 85 ? 0.068 3.266 -4.157 1.00 94.56 85 CYS A O 1
ATOM 677 N N . ARG A 1 86 ? -1.971 2.635 -4.828 1.00 90.31 86 ARG A N 1
ATOM 678 C CA . ARG A 1 86 ? -1.679 2.790 -6.259 1.00 90.31 86 ARG A CA 1
ATOM 679 C C . ARG A 1 86 ? -1.349 4.229 -6.642 1.00 90.31 86 ARG A C 1
ATOM 681 O O . ARG A 1 86 ? -0.406 4.459 -7.392 1.00 90.31 86 ARG A O 1
ATOM 688 N N . LYS A 1 87 ? -2.086 5.202 -6.106 1.00 91.56 87 LYS A N 1
ATOM 689 C CA . LYS A 1 87 ? -1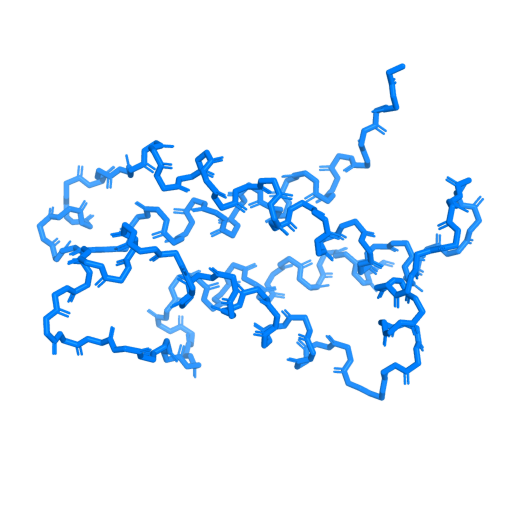.857 6.626 -6.374 1.00 91.56 87 LYS A CA 1
ATOM 690 C C . LYS A 1 87 ? -0.499 7.10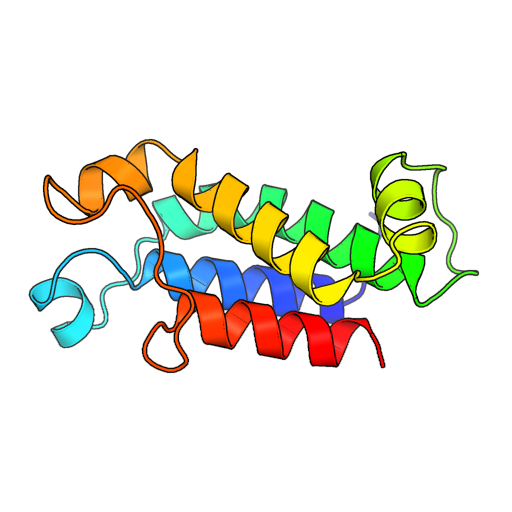4 -5.863 1.00 91.56 87 LYS A C 1
ATOM 692 O O . LYS A 1 87 ? 0.092 7.979 -6.491 1.00 91.56 87 LYS A O 1
ATOM 697 N N . ILE A 1 88 ? 0.008 6.537 -4.766 1.00 92.38 88 ILE A N 1
ATOM 698 C CA . ILE A 1 88 ? 1.383 6.782 -4.305 1.00 92.38 88 ILE A CA 1
ATOM 699 C C . ILE A 1 88 ? 2.376 6.333 -5.387 1.00 92.38 88 ILE A C 1
ATOM 701 O O . ILE A 1 88 ? 3.277 7.093 -5.736 1.00 92.38 88 ILE A O 1
ATOM 705 N N . MET A 1 89 ? 2.173 5.149 -5.976 1.00 86.19 89 MET A N 1
ATOM 706 C CA . MET A 1 89 ? 3.064 4.610 -7.014 1.00 86.19 89 MET A CA 1
ATOM 707 C C . MET A 1 89 ? 3.013 5.429 -8.299 1.00 86.19 89 MET A C 1
ATOM 709 O O . MET A 1 89 ? 4.043 5.823 -8.837 1.00 86.19 89 MET A O 1
ATOM 713 N N . GLU A 1 90 ? 1.803 5.718 -8.778 1.00 85.69 90 GLU A N 1
ATOM 714 C CA . GLU A 1 90 ? 1.564 6.460 -10.020 1.00 85.69 90 GLU A CA 1
ATOM 715 C C . GLU A 1 90 ? 2.078 7.912 -9.936 1.00 85.69 90 GLU A C 1
ATOM 717 O O . GLU A 1 90 ? 2.288 8.558 -10.962 1.00 85.69 90 GLU A O 1
ATOM 722 N N . ARG A 1 91 ? 2.317 8.427 -8.723 1.00 87.88 91 ARG A N 1
ATOM 723 C CA . ARG A 1 91 ? 2.927 9.740 -8.477 1.00 87.88 91 ARG A CA 1
ATOM 724 C C . ARG A 1 91 ? 4.445 9.703 -8.328 1.00 87.88 91 ARG A C 1
ATOM 726 O O . ARG A 1 91 ? 5.052 10.775 -8.350 1.00 87.88 91 ARG A O 1
ATOM 733 N N . ASP A 1 92 ? 5.070 8.535 -8.183 1.00 86.88 92 ASP A N 1
ATOM 734 C CA . ASP A 1 92 ? 6.522 8.464 -8.058 1.00 86.88 92 ASP A CA 1
ATOM 735 C C . ASP A 1 92 ? 7.201 8.643 -9.433 1.00 86.88 92 ASP A C 1
ATOM 737 O O . ASP A 1 92 ? 7.054 7.803 -10.327 1.00 86.88 92 ASP A O 1
ATOM 741 N N . PRO A 1 93 ? 7.978 9.724 -9.636 1.00 82.62 93 PRO A N 1
ATOM 742 C CA . PRO A 1 93 ? 8.556 10.040 -10.939 1.00 82.62 93 PRO A CA 1
ATOM 743 C C . PRO A 1 93 ? 9.598 9.010 -11.388 1.00 82.62 93 PRO A C 1
ATOM 745 O O . PRO A 1 93 ? 9.773 8.794 -12.589 1.00 82.62 93 PRO A O 1
ATOM 748 N N . LEU A 1 94 ? 10.289 8.353 -10.452 1.00 80.44 94 LEU A N 1
ATOM 749 C CA . LEU A 1 94 ? 11.272 7.327 -10.786 1.00 80.44 94 LEU A CA 1
ATOM 750 C C . LEU A 1 94 ? 10.567 6.052 -11.257 1.00 80.44 94 LEU A C 1
ATOM 752 O O . LEU A 1 94 ? 10.938 5.486 -12.282 1.00 80.44 94 LEU A O 1
ATOM 756 N N . TRP A 1 95 ? 9.506 5.642 -10.567 1.00 78.31 95 TRP A N 1
ATOM 757 C CA . TRP A 1 95 ? 8.692 4.507 -10.978 1.00 78.31 95 TRP A CA 1
ATOM 758 C C . TRP A 1 95 ? 8.054 4.738 -12.355 1.00 78.31 95 TRP A C 1
ATOM 760 O O . TRP A 1 95 ? 8.217 3.910 -13.252 1.00 78.31 95 TRP A O 1
ATOM 770 N N . VAL A 1 96 ? 7.420 5.897 -12.570 1.00 77.75 96 VAL A N 1
ATOM 771 C CA . VAL A 1 96 ? 6.789 6.251 -13.856 1.00 77.75 96 VAL A CA 1
ATOM 772 C C . VAL A 1 96 ? 7.803 6.268 -15.002 1.00 77.75 96 VAL A C 1
ATOM 774 O O . VAL A 1 96 ? 7.525 5.749 -16.084 1.00 77.75 96 VAL A O 1
ATOM 777 N N . THR A 1 97 ? 8.997 6.824 -14.785 1.00 75.69 97 THR A N 1
ATOM 778 C CA . THR A 1 97 ? 10.043 6.839 -15.823 1.00 75.69 97 THR A CA 1
ATOM 779 C C . THR A 1 97 ? 10.575 5.439 -16.126 1.00 75.69 97 THR A C 1
ATOM 781 O O . THR A 1 97 ? 10.809 5.121 -17.294 1.00 75.69 97 THR A O 1
ATOM 784 N N . MET A 1 98 ? 10.689 4.571 -15.115 1.00 72.12 98 MET A N 1
ATOM 785 C CA . MET A 1 98 ? 11.091 3.173 -15.294 1.00 72.12 98 MET A CA 1
ATOM 786 C C . MET A 1 98 ? 10.062 2.332 -16.064 1.00 72.12 98 MET A C 1
ATOM 788 O O . MET A 1 98 ? 10.464 1.418 -16.777 1.00 72.12 98 MET A O 1
ATOM 792 N N . GLN A 1 99 ? 8.763 2.655 -16.018 1.00 66.44 99 GLN A N 1
ATOM 793 C CA . GLN A 1 99 ? 7.749 1.970 -16.842 1.00 66.44 99 GLN A CA 1
ATOM 794 C C . GLN A 1 99 ? 7.850 2.293 -18.351 1.00 66.44 99 GLN A C 1
ATOM 796 O O . GLN A 1 99 ? 7.224 1.627 -19.188 1.00 66.44 99 GLN A O 1
ATOM 801 N N . GLY A 1 100 ? 8.628 3.313 -18.733 1.00 62.81 100 GLY A N 1
ATOM 802 C CA . GLY A 1 100 ? 8.715 3.806 -20.108 1.00 62.81 100 GLY A CA 1
ATOM 803 C C . GLY A 1 100 ? 7.355 4.249 -20.676 1.00 62.81 100 GLY A C 1
ATOM 804 O O . GLY A 1 100 ? 6.416 4.551 -19.949 1.00 62.81 100 GLY A O 1
ATOM 805 N N . LYS A 1 101 ? 7.203 4.247 -22.010 1.00 54.53 101 LYS A N 1
ATOM 806 C CA . LYS A 1 101 ? 5.932 4.594 -22.696 1.00 54.53 101 LYS A CA 1
ATOM 807 C C . LYS A 1 101 ? 4.800 3.566 -22.495 1.00 54.53 101 LYS A C 1
ATOM 809 O O . LYS A 1 101 ? 3.762 3.693 -23.138 1.00 54.53 101 LYS A O 1
ATOM 814 N N . ARG A 1 102 ? 5.010 2.495 -21.717 1.00 54.88 102 ARG A N 1
ATOM 815 C CA . ARG A 1 102 ? 4.155 1.298 -21.780 1.00 54.88 102 ARG A CA 1
ATOM 816 C C . ARG A 1 102 ? 2.999 1.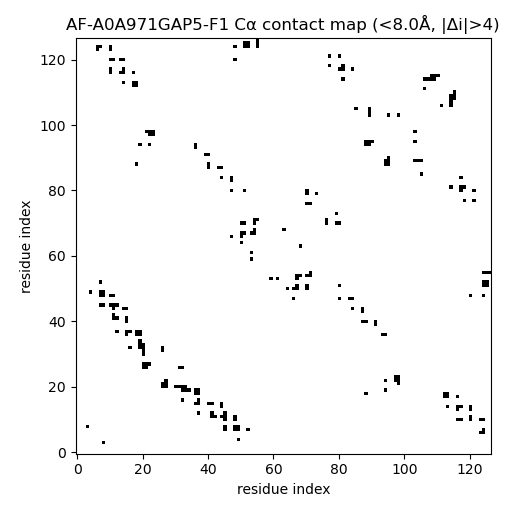283 -20.786 1.00 54.88 102 ARG A C 1
ATOM 818 O O . ARG A 1 102 ? 1.999 0.656 -21.121 1.00 54.88 102 ARG A O 1
ATOM 825 N N . ARG A 1 103 ? 3.077 1.939 -19.620 1.00 57.25 103 ARG A N 1
ATOM 826 C CA . ARG A 1 103 ? 1.985 1.923 -18.625 1.00 57.25 103 ARG A CA 1
ATOM 827 C C . ARG A 1 103 ? 1.994 3.168 -17.743 1.00 57.25 103 ARG A C 1
ATOM 829 O O . ARG A 1 103 ? 2.893 3.339 -16.933 1.00 57.25 103 ARG A O 1
ATOM 836 N N . THR A 1 104 ? 0.975 4.012 -17.889 1.00 55.84 104 THR A N 1
ATOM 837 C CA . THR A 1 104 ? 0.683 5.115 -16.954 1.00 55.84 104 THR A CA 1
ATOM 838 C C . THR A 1 104 ? -0.352 4.728 -15.898 1.00 55.84 104 THR A C 1
ATOM 840 O O . THR A 1 104 ? -0.562 5.478 -14.955 1.00 55.84 104 THR A O 1
ATOM 843 N N . THR A 1 105 ? -0.996 3.567 -16.051 1.00 62.56 105 THR A N 1
ATOM 844 C CA . THR A 1 105 ? -2.014 3.038 -15.140 1.00 62.56 105 THR A CA 1
ATOM 845 C C . THR A 1 105 ? -1.682 1.602 -14.756 1.00 62.56 105 THR A C 1
ATOM 847 O O . THR A 1 105 ? -1.329 0.775 -15.605 1.00 62.56 105 THR A O 1
ATOM 850 N N . LEU A 1 106 ? -1.775 1.310 -13.459 1.00 66.75 106 LEU A N 1
ATOM 851 C CA . LEU A 1 106 ? -1.573 -0.035 -12.924 1.00 66.75 106 LEU A CA 1
ATOM 852 C C . LEU A 1 106 ? -2.793 -0.935 -13.224 1.00 66.75 106 LEU A C 1
ATOM 854 O O . LEU A 1 106 ? -3.933 -0.495 -13.046 1.00 66.75 106 LEU A O 1
ATOM 858 N N . PRO A 1 107 ? -2.608 -2.176 -13.702 1.00 67.56 107 PRO A N 1
ATOM 859 C CA . PRO A 1 107 ? -3.715 -3.111 -13.876 1.00 67.56 107 PRO A CA 1
ATOM 860 C C . PRO A 1 107 ? -4.233 -3.632 -12.525 1.00 67.56 107 PRO A C 1
ATOM 862 O O . PRO A 1 107 ? -3.459 -4.036 -11.664 1.00 67.56 107 PRO A O 1
ATOM 865 N N . GLU A 1 108 ? -5.556 -3.694 -12.363 1.00 75.44 108 GLU A N 1
ATOM 866 C CA . GLU A 1 108 ? -6.192 -4.405 -11.242 1.00 75.44 108 GLU A CA 1
ATOM 867 C C . GLU A 1 108 ? -6.328 -5.879 -11.600 1.00 75.44 108 GLU A C 1
ATOM 869 O O . GLU A 1 108 ? -7.338 -6.319 -12.145 1.00 75.44 108 GLU A O 1
ATOM 874 N N . SER A 1 109 ? -5.253 -6.633 -11.396 1.00 76.69 109 SER A N 1
ATOM 875 C CA . SER A 1 109 ? -5.200 -8.037 -11.782 1.00 76.69 109 SER A CA 1
ATOM 876 C C . SER A 1 109 ? -4.369 -8.837 -10.797 1.00 76.69 109 SER A C 1
ATOM 878 O O . SER A 1 109 ? -3.310 -8.400 -10.364 1.00 76.69 109 SER A O 1
ATOM 880 N N . VAL A 1 110 ? -4.779 -10.081 -10.554 1.00 75.31 110 VAL A N 1
ATOM 881 C CA . VAL A 1 110 ? -3.994 -11.079 -9.806 1.00 75.31 110 VAL A CA 1
ATOM 882 C C . VAL A 1 110 ? -2.647 -11.407 -10.463 1.00 75.31 110 VAL A C 1
ATOM 884 O O . VAL A 1 110 ? -1.776 -12.003 -9.838 1.00 75.31 110 VAL A O 1
ATOM 887 N N . SER A 1 111 ? -2.460 -11.024 -11.728 1.00 74.88 111 SER A N 1
ATOM 888 C CA . SER A 1 111 ? -1.177 -11.122 -12.426 1.00 74.88 111 SER A CA 1
ATOM 889 C C . SER A 1 111 ? -0.227 -9.954 -12.129 1.00 74.88 111 SER A C 1
ATOM 891 O O . SER A 1 111 ? 0.904 -9.972 -12.611 1.00 74.88 111 SER A O 1
ATOM 893 N N . ASP A 1 112 ? -0.688 -8.913 -11.432 1.00 79.00 112 ASP A N 1
ATOM 894 C CA . ASP A 1 112 ? 0.124 -7.778 -10.993 1.00 79.00 112 ASP A CA 1
ATOM 895 C C . ASP A 1 112 ? 0.604 -8.027 -9.549 1.00 79.00 112 ASP A C 1
ATOM 897 O O . ASP A 1 112 ? -0.212 -8.065 -8.625 1.00 79.00 112 ASP A O 1
ATOM 901 N N . PRO A 1 113 ? 1.919 -8.207 -9.324 1.00 81.06 113 PRO A N 1
ATOM 902 C CA . PRO A 1 113 ? 2.455 -8.449 -7.987 1.00 81.06 113 PRO A CA 1
ATOM 903 C C . PRO A 1 113 ? 2.161 -7.321 -6.991 1.00 81.06 113 PRO A C 1
ATOM 905 O O . PRO A 1 113 ? 1.983 -7.596 -5.808 1.00 81.06 113 PRO A O 1
ATOM 908 N N . GLY A 1 114 ? 2.101 -6.070 -7.456 1.00 86.06 114 GLY A N 1
ATOM 909 C CA . GLY A 1 114 ? 1.764 -4.911 -6.633 1.00 86.06 114 GLY A CA 1
ATOM 910 C C . GLY A 1 114 ? 0.301 -4.928 -6.205 1.00 86.06 114 GLY A C 1
ATOM 911 O O . GLY A 1 114 ? 0.007 -4.688 -5.036 1.00 86.06 114 GLY A O 1
ATOM 912 N N . TYR A 1 115 ? -0.609 -5.295 -7.113 1.00 88.12 115 TYR A N 1
ATOM 913 C CA . TYR A 1 115 ? -2.018 -5.515 -6.771 1.00 88.12 115 TYR A CA 1
ATOM 914 C C . TYR A 1 115 ? -2.166 -6.632 -5.730 1.00 88.12 115 TYR A C 1
ATOM 916 O O . TYR A 1 115 ? -2.795 -6.432 -4.697 1.00 88.12 115 TYR A O 1
ATOM 924 N N . VAL A 1 116 ? -1.531 -7.788 -5.950 1.00 90.44 116 VAL A N 1
ATOM 925 C CA . VAL A 1 116 ? -1.597 -8.922 -5.011 1.00 90.44 116 VAL A CA 1
ATOM 926 C C . VAL A 1 116 ? -1.038 -8.559 -3.632 1.00 90.44 116 VAL A C 1
ATOM 928 O O . VAL A 1 116 ? -1.621 -8.955 -2.625 1.00 90.44 116 VAL A O 1
ATOM 931 N N . ALA A 1 117 ? 0.063 -7.804 -3.570 1.00 92.81 117 ALA A N 1
ATOM 932 C CA . ALA A 1 117 ? 0.640 -7.349 -2.306 1.00 92.81 117 ALA A CA 1
ATOM 933 C C . ALA A 1 117 ? -0.309 -6.411 -1.542 1.00 92.81 117 ALA A C 1
ATOM 935 O O . ALA A 1 117 ? -0.497 -6.585 -0.343 1.00 92.81 117 ALA A O 1
ATOM 936 N N . ILE A 1 118 ? -0.964 -5.473 -2.236 1.00 94.69 118 ILE A N 1
ATOM 937 C CA . ILE A 1 118 ? -1.968 -4.578 -1.636 1.00 94.69 118 ILE A CA 1
ATOM 938 C C . ILE A 1 118 ? -3.143 -5.375 -1.060 1.00 94.69 118 ILE A C 1
ATOM 940 O O . ILE A 1 118 ? -3.579 -5.112 0.056 1.00 94.69 118 ILE A O 1
ATOM 944 N N . GLU A 1 119 ? -3.657 -6.350 -1.807 1.00 94.94 119 GLU A N 1
ATOM 945 C CA . GLU A 1 119 ? -4.813 -7.139 -1.374 1.00 94.94 119 GLU A CA 1
ATOM 946 C C . GLU A 1 119 ? -4.480 -8.009 -0.149 1.00 94.94 119 GLU A C 1
ATOM 948 O O . GLU A 1 119 ? -5.277 -8.095 0.783 1.00 94.94 119 GLU A O 1
ATOM 953 N N . ARG A 1 120 ? -3.270 -8.585 -0.093 1.00 94.75 120 ARG A N 1
ATOM 954 C CA . ARG A 1 120 ? -2.783 -9.322 1.088 1.00 94.75 120 ARG A CA 1
ATOM 955 C C . ARG A 1 120 ? -2.568 -8.420 2.296 1.00 94.75 120 ARG A C 1
ATOM 957 O O . ARG A 1 120 ? -2.953 -8.795 3.399 1.00 94.75 120 ARG A O 1
ATOM 964 N N . ALA A 1 121 ? -1.976 -7.246 2.086 1.00 95.81 121 ALA A N 1
ATOM 965 C CA . ALA A 1 121 ? -1.798 -6.245 3.129 1.00 95.81 121 ALA A CA 1
ATOM 966 C C . ALA A 1 121 ? -3.148 -5.847 3.736 1.00 95.81 121 ALA A C 1
ATOM 968 O O . ALA A 1 121 ? -3.295 -5.866 4.952 1.00 95.81 121 ALA A O 1
ATOM 969 N N . TYR A 1 122 ? -4.155 -5.573 2.901 1.00 96.44 122 TYR A N 1
ATOM 970 C CA . TYR A 1 122 ? -5.505 -5.272 3.374 1.00 96.44 122 TYR A CA 1
ATOM 971 C C . TYR A 1 122 ? -6.073 -6.407 4.241 1.00 96.44 122 TYR A C 1
ATOM 973 O O . TYR A 1 122 ? -6.518 -6.176 5.361 1.00 96.44 122 TYR A O 1
ATOM 981 N N . GLU A 1 123 ? -5.999 -7.651 3.761 1.00 94.94 123 GLU A N 1
ATOM 982 C CA . GLU A 1 123 ? -6.482 -8.815 4.514 1.00 94.94 123 GLU A CA 1
ATOM 983 C C . GLU A 1 123 ? -5.753 -9.035 5.845 1.00 94.94 123 GLU A C 1
ATOM 985 O O . GLU A 1 123 ? -6.341 -9.618 6.751 1.00 94.94 123 GLU A O 1
ATOM 990 N N . ALA A 1 124 ? -4.490 -8.625 5.962 1.00 93.94 124 ALA A N 1
ATOM 991 C CA . ALA A 1 124 ? -3.728 -8.717 7.201 1.00 93.94 124 ALA A CA 1
ATOM 992 C C . ALA A 1 124 ? -4.106 -7.602 8.186 1.00 93.94 124 ALA A C 1
ATOM 994 O O . ALA A 1 124 ? -4.322 -7.882 9.359 1.00 93.94 124 ALA A O 1
ATOM 995 N N . LEU A 1 125 ? -4.213 -6.360 7.708 1.00 92.94 125 LEU A N 1
ATOM 996 C CA . LEU A 1 125 ? -4.429 -5.166 8.536 1.00 92.94 125 LEU A CA 1
ATOM 997 C C . LEU A 1 125 ? -5.877 -5.004 9.019 1.00 92.94 125 LEU A C 1
ATOM 999 O O . LEU A 1 125 ? -6.125 -4.241 9.950 1.00 92.94 125 LEU A O 1
ATOM 1003 N N . SER A 1 126 ? -6.828 -5.683 8.375 1.00 88.81 126 SER A N 1
ATOM 1004 C CA . SER A 1 126 ? -8.256 -5.637 8.717 1.00 88.81 126 SER A CA 1
ATOM 1005 C C . SER A 1 126 ? -8.749 -6.822 9.558 1.00 88.81 126 SER A C 1
ATOM 1007 O O . SER A 1 126 ? -9.951 -6.915 9.804 1.00 88.81 126 SER A O 1
ATOM 1009 N N . ARG A 1 127 ? -7.866 -7.747 9.953 1.00 82.56 127 ARG A N 1
ATOM 1010 C CA . ARG A 1 127 ? -8.183 -8.849 10.879 1.00 82.56 127 ARG A CA 1
ATOM 1011 C C . ARG A 1 127 ? -7.978 -8.421 12.314 1.00 82.56 127 ARG A C 1
ATOM 1013 O O . ARG A 1 127 ? -8.831 -8.815 13.139 1.00 82.56 127 ARG A O 1
#

Foldseek 3Di:
DDDQDVLLLVLLQQLQQLLQQDFDPVSVVVVPGDPVSSVQRSVQSSVLLSLLLCLQVPDDDDDDDPSVVVCVPDPCNLVVSLVSSQVSQLPDPVSVVSNPPPDSHDDCDPVRSSNVSSNVSNVRSND